Protein AF-A0AA97CIM4-F1 (afdb_monomer_lite)

pLDDT: mean 73.72, std 17.33, range [39.19, 91.25]

Foldseek 3Di:
DWKWAFCDFDQAPNRTDHHRDIDDDQDADEPRTDTPDDPNHHHPPPDDPPDDDDDDDDDDDDDDDPDDDPDPVVLQVVLQVLLCVLVVDGDDPPQDSVNSVVVSVVSCVVVVD

Sequence (113 aa):
MSRYEVLKKSFIAGRLLEVGEEVEYSGIAGSNLKLIGGDDAKPDTGALVDGASGDSGEVVTNTVISGSGDTVDSSLEALREQYTQLFGKAPHHNMGADKMRTAIDERRKELAI

Structure (mmCIF, N/CA/C/O backbone):
data_AF-A0AA97CIM4-F1
#
_entry.id   AF-A0AA97CIM4-F1
#
loop_
_atom_site.group_PDB
_atom_site.id
_atom_site.type_symbol
_atom_site.label_atom_id
_atom_site.label_alt_id
_atom_site.label_comp_id
_atom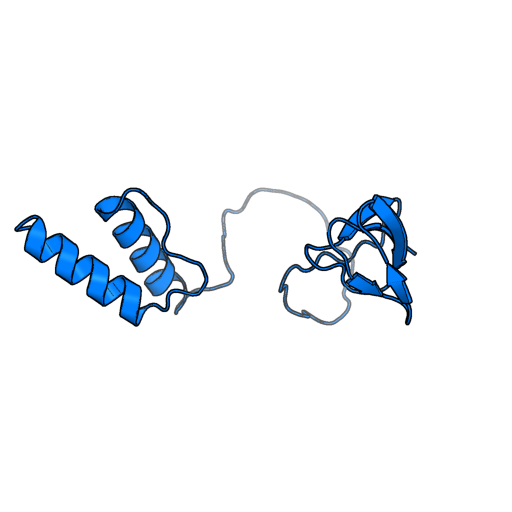_site.label_asym_id
_atom_site.label_entity_id
_atom_site.label_seq_id
_atom_site.pdbx_PDB_ins_code
_atom_site.Cartn_x
_atom_site.Cartn_y
_atom_site.Cartn_z
_atom_site.occupancy
_atom_site.B_iso_or_equiv
_atom_site.auth_seq_id
_atom_site.auth_comp_id
_atom_site.auth_asym_id
_atom_site.auth_atom_id
_atom_site.pdbx_PDB_model_num
ATOM 1 N N . MET A 1 1 ? 10.852 -6.273 -23.391 1.00 70.69 1 MET A N 1
ATOM 2 C CA . MET A 1 1 ? 9.831 -5.289 -22.944 1.00 70.69 1 MET A CA 1
ATOM 3 C C . MET A 1 1 ? 8.636 -6.080 -22.468 1.00 70.69 1 MET A C 1
ATOM 5 O O . MET A 1 1 ? 8.236 -7.004 -23.167 1.00 70.69 1 MET A O 1
ATOM 9 N N . SER A 1 2 ? 8.109 -5.747 -21.297 1.00 85.44 2 SER A N 1
ATOM 10 C CA . SER A 1 2 ? 7.022 -6.506 -20.683 1.00 85.44 2 SER A CA 1
ATOM 11 C C . SER A 1 2 ? 5.677 -5.875 -21.019 1.00 85.44 2 SER A C 1
ATOM 13 O O . SER A 1 2 ? 5.540 -4.649 -21.022 1.00 85.44 2 SER A O 1
ATOM 15 N N . ARG A 1 3 ? 4.696 -6.720 -21.324 1.00 87.81 3 ARG A N 1
ATOM 16 C CA . ARG A 1 3 ? 3.315 -6.347 -21.623 1.00 87.81 3 ARG A CA 1
ATOM 17 C C . ARG A 1 3 ? 2.463 -6.554 -20.392 1.00 87.81 3 ARG A C 1
ATOM 19 O O . ARG A 1 3 ? 2.479 -7.628 -19.783 1.00 87.81 3 ARG A O 1
ATOM 26 N N . TYR A 1 4 ? 1.699 -5.529 -20.056 1.00 89.06 4 TYR A N 1
ATOM 27 C CA . TYR A 1 4 ? 0.837 -5.520 -18.894 1.00 89.06 4 TYR A CA 1
ATOM 28 C C . TYR A 1 4 ? -0.597 -5.188 -19.273 1.00 89.06 4 TYR A C 1
ATOM 30 O O . TYR A 1 4 ? -0.843 -4.320 -20.101 1.00 89.06 4 TYR A O 1
ATOM 38 N N . GLU A 1 5 ? -1.535 -5.839 -18.601 1.00 90.25 5 GLU A N 1
ATOM 39 C CA . GLU A 1 5 ? -2.942 -5.468 -18.566 1.00 90.25 5 GLU A CA 1
ATOM 40 C C . GLU A 1 5 ? -3.172 -4.485 -17.414 1.00 90.25 5 GLU A C 1
ATOM 42 O O . GLU A 1 5 ? -2.760 -4.712 -16.270 1.00 90.25 5 GLU A O 1
ATOM 47 N N . VAL A 1 6 ? -3.827 -3.370 -17.713 1.00 91.25 6 VAL A N 1
ATOM 48 C CA . VAL A 1 6 ? -4.130 -2.317 -16.749 1.00 91.25 6 VAL A CA 1
ATOM 49 C C . VAL A 1 6 ? -5.328 -2.734 -15.895 1.00 91.25 6 VAL A C 1
ATOM 51 O O . VAL A 1 6 ? -6.448 -2.828 -16.372 1.00 91.25 6 VAL A O 1
ATOM 54 N N . LEU A 1 7 ? -5.128 -2.946 -14.596 1.00 86.88 7 LEU A N 1
ATOM 55 C CA . LEU A 1 7 ? -6.199 -3.328 -13.662 1.00 86.88 7 LEU A CA 1
ATOM 56 C C . LEU A 1 7 ? -6.958 -2.124 -13.081 1.00 86.88 7 LEU A C 1
ATOM 58 O O . LEU A 1 7 ? -8.088 -2.260 -12.616 1.00 86.88 7 LEU A O 1
ATOM 62 N N . LYS A 1 8 ? -6.343 -0.935 -13.077 1.00 87.69 8 LYS A N 1
ATOM 63 C CA . LYS A 1 8 ? -6.934 0.322 -12.581 1.00 87.69 8 LYS A CA 1
ATOM 64 C C . LYS A 1 8 ? -6.512 1.477 -13.492 1.00 87.69 8 LYS A C 1
ATOM 66 O O . LYS A 1 8 ? -5.396 1.445 -13.998 1.00 87.69 8 LYS A O 1
ATOM 71 N N . LYS A 1 9 ? -7.341 2.521 -13.638 1.00 89.88 9 LYS A N 1
ATOM 72 C CA . LYS A 1 9 ? -6.970 3.725 -14.409 1.00 89.88 9 LYS A CA 1
ATOM 73 C C . LYS A 1 9 ? -5.615 4.264 -13.939 1.00 89.88 9 LYS A C 1
ATOM 75 O O . LYS A 1 9 ? -5.467 4.594 -12.761 1.00 89.88 9 LYS A O 1
ATOM 80 N N . SER A 1 10 ? -4.650 4.345 -14.851 1.00 81.44 10 SER A N 1
ATOM 81 C CA . SER A 1 10 ? -3.261 4.684 -14.524 1.00 81.44 10 SER A CA 1
ATOM 82 C C . SER A 1 10 ? -2.608 5.507 -15.624 1.00 81.44 10 SER A C 1
ATOM 84 O O . SER A 1 10 ? -2.875 5.311 -16.803 1.00 81.44 10 SER A O 1
ATOM 86 N N . PHE A 1 11 ? -1.732 6.431 -15.231 1.00 87.44 11 PHE A N 1
ATOM 87 C CA . PHE A 1 11 ? -0.970 7.262 -16.158 1.00 87.44 11 PHE A CA 1
ATOM 88 C C . PHE A 1 11 ? 0.410 6.643 -16.400 1.00 87.44 11 PHE A C 1
ATOM 90 O O . PHE A 1 11 ? 1.277 6.696 -15.529 1.00 87.44 11 PHE A O 1
ATOM 97 N N . ILE A 1 12 ? 0.600 6.009 -17.556 1.00 84.62 12 ILE A N 1
ATOM 98 C CA . ILE A 1 12 ? 1.791 5.222 -17.900 1.00 84.62 12 ILE A CA 1
ATOM 99 C C . ILE A 1 12 ? 2.288 5.669 -19.274 1.00 84.62 12 ILE A C 1
ATOM 101 O O . ILE A 1 12 ? 1.496 5.967 -20.163 1.00 84.62 12 ILE A O 1
ATOM 105 N N . ALA A 1 13 ? 3.612 5.758 -19.440 1.00 77.50 13 ALA A N 1
ATOM 106 C CA . ALA A 1 13 ? 4.247 6.185 -20.692 1.00 77.50 13 ALA A CA 1
ATOM 107 C C . ALA A 1 13 ? 3.723 7.537 -21.237 1.00 77.50 13 ALA A C 1
ATOM 109 O O . ALA A 1 13 ? 3.651 7.750 -22.444 1.00 77.50 13 ALA A O 1
ATOM 110 N N . GLY A 1 14 ? 3.345 8.463 -20.345 1.00 84.38 14 GLY A N 1
ATOM 111 C CA . GLY A 1 14 ? 2.837 9.788 -20.723 1.00 84.38 14 GLY A CA 1
ATOM 112 C C . GLY A 1 14 ? 1.370 9.815 -21.165 1.00 84.38 14 GLY A C 1
ATOM 113 O O . GLY A 1 14 ? 0.904 10.850 -21.640 1.00 84.38 14 GLY A O 1
ATOM 114 N N . ARG A 1 15 ? 0.632 8.709 -21.004 1.00 88.00 15 ARG A N 1
ATOM 115 C CA . ARG A 1 15 ? -0.782 8.599 -21.370 1.00 88.00 15 ARG A CA 1
ATOM 116 C C . ARG A 1 15 ? -1.604 8.004 -20.229 1.00 88.00 15 ARG A C 1
ATOM 118 O O . ARG A 1 15 ? -1.140 7.138 -19.495 1.00 88.00 15 ARG A O 1
ATOM 125 N N . LEU A 1 16 ? -2.844 8.466 -20.085 1.00 89.50 16 LEU A N 1
ATOM 126 C CA . LEU A 1 16 ? -3.821 7.829 -19.205 1.00 89.50 16 LEU A CA 1
ATOM 127 C C . LEU A 1 16 ? -4.396 6.591 -19.901 1.00 89.50 16 LEU A C 1
ATOM 129 O O . LEU A 1 16 ? -4.963 6.718 -20.984 1.00 89.50 16 LEU A O 1
ATOM 133 N N . LEU A 1 17 ? -4.249 5.432 -19.267 1.00 88.81 17 LEU A N 1
ATOM 134 C CA . LEU A 1 17 ? -4.760 4.146 -19.731 1.00 88.81 17 LEU A CA 1
ATOM 135 C C . LEU A 1 17 ? -5.945 3.709 -18.876 1.00 88.81 17 LEU A C 1
ATOM 137 O O . LEU A 1 17 ? -5.972 3.946 -17.658 1.00 88.81 17 LEU A O 1
ATOM 141 N N . GLU A 1 18 ?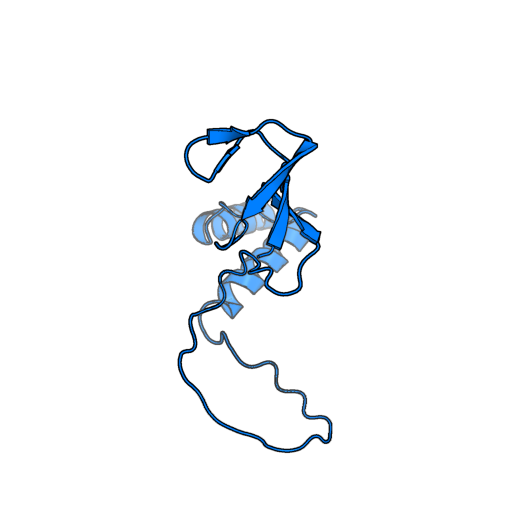 -6.925 3.079 -19.514 1.00 90.00 18 GLU A N 1
ATOM 142 C CA . GLU A 1 18 ? -8.128 2.580 -18.852 1.00 90.00 18 GLU A CA 1
ATOM 143 C C . GLU A 1 18 ? -7.987 1.126 -18.386 1.00 90.00 18 GLU A C 1
ATOM 145 O O . GLU A 1 18 ? -7.033 0.428 -18.714 1.00 90.00 18 GLU A O 1
ATOM 150 N N . VAL A 1 19 ? -8.928 0.673 -17.554 1.00 89.69 19 VAL A N 1
ATOM 151 C CA . VAL A 1 19 ? -8.937 -0.709 -17.051 1.00 89.69 19 VAL A CA 1
ATOM 152 C C . VAL A 1 19 ? -9.202 -1.683 -18.199 1.00 89.69 19 VAL A C 1
ATOM 154 O O . VAL A 1 19 ? -10.138 -1.476 -18.966 1.00 89.69 19 VAL A O 1
ATOM 157 N N . GLY A 1 20 ? -8.405 -2.745 -18.284 1.00 87.50 20 GLY A N 1
ATOM 158 C CA . GLY A 1 20 ? -8.414 -3.748 -19.348 1.00 87.50 20 GLY A CA 1
ATOM 159 C C . GLY A 1 20 ? -7.540 -3.391 -20.554 1.00 87.50 20 GLY A C 1
ATOM 160 O O . GLY A 1 20 ? -7.456 -4.182 -21.487 1.00 87.50 20 GLY A O 1
ATOM 161 N N . GLU A 1 21 ? -6.895 -2.221 -20.565 1.00 88.44 21 GLU A N 1
ATOM 162 C CA . GLU A 1 21 ? -6.008 -1.814 -21.659 1.00 88.44 21 GLU A CA 1
ATOM 163 C C . GLU A 1 21 ? -4.641 -2.511 -21.552 1.00 88.44 21 GLU A C 1
ATOM 165 O O . GLU A 1 21 ? -4.117 -2.705 -20.453 1.00 88.44 21 GLU A O 1
ATOM 170 N N . GLU A 1 22 ? -4.056 -2.895 -22.689 1.00 89.88 22 GLU A N 1
ATOM 171 C CA . GLU A 1 22 ? -2.717 -3.489 -22.759 1.00 89.88 22 GLU A CA 1
ATOM 172 C C . GLU A 1 22 ? -1.657 -2.406 -22.991 1.00 89.88 22 GLU A C 1
ATOM 174 O O . GLU A 1 22 ? -1.797 -1.554 -23.868 1.00 89.88 22 GLU A O 1
ATOM 179 N N . VAL A 1 23 ? -0.570 -2.456 -22.219 1.00 87.94 23 VAL A N 1
ATOM 180 C CA . VAL A 1 23 ? 0.553 -1.523 -22.331 1.00 87.94 23 VAL A CA 1
ATOM 181 C C . VAL A 1 23 ? 1.897 -2.221 -22.221 1.00 87.94 23 VAL A C 1
ATOM 183 O O . VAL A 1 23 ? 2.123 -3.067 -21.356 1.00 87.94 23 VAL A O 1
ATOM 186 N N . GLU A 1 24 ? 2.831 -1.801 -23.068 1.00 89.00 24 GLU A N 1
ATOM 187 C CA . GLU A 1 24 ? 4.241 -2.142 -22.932 1.00 89.00 24 GLU A CA 1
ATOM 188 C C . GLU A 1 24 ? 4.918 -1.187 -21.950 1.00 89.00 24 GLU A C 1
ATOM 190 O O . GLU A 1 24 ? 4.944 0.031 -22.136 1.00 89.00 24 GLU A O 1
ATOM 195 N N . TYR A 1 25 ? 5.474 -1.746 -20.881 1.00 85.12 25 TYR A N 1
ATOM 196 C CA . TYR A 1 25 ? 6.137 -0.983 -19.836 1.00 85.12 25 TYR A CA 1
ATOM 197 C C . TYR A 1 25 ? 7.455 -1.662 -19.457 1.00 85.12 25 TYR A C 1
ATOM 199 O O . TYR A 1 25 ? 7.526 -2.867 -19.242 1.00 85.12 25 TYR A O 1
ATOM 207 N N . SER A 1 26 ? 8.541 -0.895 -19.412 1.00 83.31 26 SER A N 1
ATOM 208 C CA . SER A 1 26 ? 9.879 -1.395 -19.055 1.00 83.31 26 SER A CA 1
ATOM 209 C C . SER A 1 26 ? 10.273 -1.089 -17.605 1.00 83.31 26 SER A C 1
ATOM 211 O O . SER A 1 26 ? 11.353 -1.480 -17.162 1.00 83.31 26 SER A O 1
ATOM 213 N N . GLY A 1 27 ? 9.420 -0.364 -16.876 1.00 79.25 27 GLY A N 1
ATOM 214 C CA . GLY A 1 27 ? 9.629 -0.015 -15.474 1.00 79.25 27 GLY A CA 1
ATOM 215 C C . GLY A 1 27 ? 9.082 -1.060 -14.501 1.00 79.25 27 GLY A C 1
ATOM 216 O O . GLY A 1 27 ? 8.693 -2.162 -14.886 1.00 79.25 27 GLY A O 1
ATOM 217 N N . ILE A 1 28 ? 9.052 -0.687 -13.222 1.00 79.00 28 ILE A N 1
ATOM 218 C CA . ILE A 1 28 ? 8.532 -1.522 -12.135 1.00 79.00 28 ILE A CA 1
ATOM 219 C C . ILE A 1 28 ? 7.006 -1.458 -12.159 1.00 79.00 28 ILE A C 1
ATOM 221 O O . ILE A 1 28 ? 6.410 -0.395 -11.970 1.00 79.00 28 ILE A O 1
ATOM 225 N N . ALA A 1 29 ? 6.373 -2.588 -12.450 1.00 80.75 29 ALA A N 1
ATOM 226 C CA . ALA A 1 29 ? 4.928 -2.667 -12.533 1.00 80.75 29 ALA A CA 1
ATOM 227 C C . ALA A 1 29 ? 4.325 -2.739 -11.127 1.00 80.75 29 ALA A C 1
ATOM 229 O O . ALA A 1 29 ? 4.423 -3.760 -10.449 1.00 80.75 29 ALA A O 1
ATOM 230 N N . GLY A 1 30 ? 3.686 -1.645 -10.709 1.00 79.25 30 GLY A N 1
ATOM 231 C CA . GLY A 1 30 ? 2.902 -1.600 -9.477 1.00 79.25 30 GLY A CA 1
ATOM 232 C C . GLY A 1 30 ? 1.643 -2.469 -9.548 1.00 79.25 30 GLY A C 1
ATOM 233 O O . GLY A 1 30 ? 1.276 -2.997 -10.596 1.00 79.25 30 GLY A O 1
ATOM 234 N N . SER A 1 31 ? 0.898 -2.547 -8.443 1.00 83.25 31 SER A N 1
ATOM 235 C CA . SER A 1 31 ? -0.306 -3.395 -8.314 1.00 83.25 31 SER A CA 1
ATOM 236 C C . SER A 1 31 ? -1.452 -3.057 -9.286 1.00 83.25 31 SER A C 1
ATOM 238 O O . SER A 1 31 ? -2.466 -3.746 -9.324 1.00 83.25 31 SER A O 1
ATOM 240 N N . ASN A 1 32 ? -1.336 -1.967 -10.045 1.00 85.94 32 ASN A N 1
ATOM 241 C CA . ASN A 1 32 ? -2.269 -1.586 -11.103 1.00 85.94 32 ASN A CA 1
ATOM 242 C C . ASN A 1 32 ? -1.999 -2.256 -12.452 1.00 85.94 32 ASN A C 1
ATOM 244 O O . ASN A 1 32 ? -2.782 -2.041 -13.372 1.00 85.94 32 ASN A O 1
ATOM 248 N N . LEU A 1 33 ? -0.896 -2.986 -12.587 1.00 87.94 33 LEU A N 1
ATOM 249 C CA . LEU A 1 33 ? -0.494 -3.663 -13.809 1.00 87.94 33 LEU A CA 1
ATOM 250 C C . LEU A 1 33 ? -0.371 -5.158 -13.547 1.00 87.94 33 LEU A C 1
ATOM 252 O O . LEU A 1 33 ? 0.265 -5.586 -12.587 1.00 87.94 33 LEU A O 1
ATOM 256 N N . LYS A 1 34 ? -0.963 -5.956 -14.426 1.00 85.56 34 LYS A N 1
ATOM 257 C CA . LYS A 1 34 ? -0.840 -7.409 -14.418 1.00 85.56 34 LYS A CA 1
ATOM 258 C C . LYS A 1 34 ? 0.021 -7.830 -15.589 1.00 85.56 34 LYS A C 1
ATOM 260 O O . LYS A 1 34 ? -0.308 -7.503 -16.720 1.00 85.56 34 LYS A O 1
ATOM 265 N N . LEU A 1 35 ? 1.111 -8.546 -15.334 1.00 85.56 35 LEU A N 1
ATOM 266 C CA . LEU A 1 35 ? 1.938 -9.075 -16.412 1.00 85.56 35 LEU A CA 1
ATOM 267 C C . LEU A 1 35 ? 1.120 -10.073 -17.237 1.00 85.56 35 LEU A C 1
ATOM 269 O O . LEU A 1 35 ? 0.624 -11.062 -16.699 1.00 85.56 35 LEU A O 1
ATOM 273 N N . ILE A 1 36 ? 0.998 -9.804 -18.533 1.00 88.69 36 ILE A N 1
ATOM 274 C CA . ILE A 1 36 ? 0.339 -10.694 -19.496 1.00 88.69 36 ILE A CA 1
ATOM 275 C C . ILE A 1 36 ? 1.318 -11.265 -20.525 1.00 88.69 36 ILE A C 1
ATOM 277 O O . ILE A 1 36 ? 0.975 -12.205 -21.237 1.00 88.69 36 ILE A O 1
ATOM 281 N N . GLY A 1 37 ? 2.550 -10.749 -20.583 1.00 80.81 37 GLY A N 1
ATOM 282 C CA . GLY A 1 37 ? 3.613 -11.326 -21.398 1.00 80.81 37 GLY A CA 1
ATOM 283 C C . GLY A 1 37 ? 4.963 -10.633 -21.223 1.00 80.81 37 GLY A C 1
ATOM 284 O O . GLY A 1 37 ? 5.029 -9.448 -20.907 1.00 80.81 37 GLY A O 1
ATOM 285 N N . GLY A 1 38 ? 6.040 -11.375 -21.478 1.00 70.62 38 GLY A N 1
ATOM 286 C CA . GLY A 1 38 ? 7.424 -10.908 -21.374 1.00 70.62 38 GLY A CA 1
ATOM 287 C C . GLY A 1 38 ? 8.116 -11.363 -20.087 1.00 70.62 38 GLY A C 1
ATOM 288 O O . GLY A 1 38 ? 7.544 -11.283 -19.004 1.00 70.62 38 GLY A O 1
ATOM 289 N N . ASP A 1 39 ? 9.357 -11.827 -20.223 1.00 63.50 39 ASP A N 1
ATOM 290 C CA . ASP A 1 39 ? 10.177 -12.370 -19.131 1.00 63.50 39 ASP A CA 1
ATOM 291 C C . ASP A 1 39 ? 10.849 -11.287 -18.263 1.00 63.50 39 ASP A C 1
ATOM 293 O O . ASP A 1 39 ? 11.317 -11.573 -17.166 1.00 63.50 39 ASP A O 1
ATOM 297 N N . ASP A 1 40 ? 10.857 -10.024 -18.703 1.00 64.12 40 ASP A N 1
ATOM 298 C CA . ASP A 1 40 ? 11.516 -8.904 -18.004 1.00 64.12 40 ASP A CA 1
ATOM 299 C C . ASP A 1 40 ? 10.616 -8.214 -16.963 1.00 64.12 40 ASP A C 1
ATOM 301 O O . ASP A 1 40 ? 10.766 -7.022 -16.673 1.00 64.12 40 ASP A O 1
ATOM 305 N N . ALA A 1 41 ? 9.586 -8.893 -16.463 1.00 63.16 41 ALA A N 1
ATOM 306 C CA . ALA A 1 41 ? 8.667 -8.277 -15.521 1.00 63.16 41 ALA A CA 1
ATOM 307 C C . ALA A 1 41 ? 9.388 -7.958 -14.214 1.00 63.16 41 ALA A C 1
ATOM 309 O O . ALA A 1 41 ? 9.818 -8.860 -13.501 1.00 63.16 41 ALA A O 1
ATOM 310 N N . LYS A 1 42 ? 9.518 -6.666 -13.898 1.00 63.34 42 LYS A N 1
ATOM 311 C CA . LYS A 1 42 ? 10.014 -6.212 -12.600 1.00 63.34 42 LYS A CA 1
ATOM 312 C C . LYS A 1 42 ? 8.817 -6.093 -11.662 1.00 63.34 42 LYS A C 1
ATOM 314 O O . LYS A 1 42 ? 8.085 -5.104 -11.781 1.00 63.34 42 LYS A O 1
ATOM 319 N N . PRO A 1 43 ? 8.567 -7.086 -10.788 1.00 55.41 43 PRO A N 1
ATOM 320 C CA . PRO A 1 43 ? 7.544 -6.939 -9.770 1.00 55.41 43 PRO A CA 1
ATOM 321 C C . PRO A 1 43 ? 7.885 -5.740 -8.887 1.00 55.41 43 PRO A C 1
ATOM 323 O O . PRO A 1 43 ? 9.054 -5.496 -8.582 1.00 55.41 43 PRO A O 1
ATOM 326 N N . ASP A 1 44 ? 6.858 -5.034 -8.424 1.00 55.75 44 ASP A N 1
ATOM 327 C CA . ASP A 1 44 ? 6.942 -4.122 -7.278 1.00 55.75 44 ASP A CA 1
ATOM 328 C C . ASP A 1 44 ? 7.133 -4.935 -5.981 1.00 55.75 44 ASP A C 1
ATOM 330 O O . ASP A 1 44 ? 6.396 -4.831 -5.008 1.00 55.75 44 ASP A O 1
ATOM 334 N N . THR A 1 45 ? 8.103 -5.848 -5.971 1.00 46.47 45 THR A N 1
ATOM 335 C CA . THR A 1 45 ? 8.721 -6.278 -4.728 1.00 46.47 45 THR A CA 1
ATOM 336 C C . THR A 1 45 ? 9.520 -5.081 -4.258 1.00 46.47 45 THR A C 1
ATOM 338 O O . THR A 1 45 ? 10.443 -4.661 -4.952 1.00 46.47 45 THR A O 1
ATOM 341 N N . GLY A 1 46 ? 9.231 -4.562 -3.067 1.00 49.53 46 GLY A N 1
ATOM 342 C CA . GLY A 1 46 ? 10.137 -3.677 -2.324 1.00 49.53 46 GLY A CA 1
ATOM 343 C C . GLY A 1 46 ? 11.475 -4.345 -1.961 1.00 49.53 46 GLY A C 1
ATOM 344 O O . GLY A 1 46 ? 12.035 -4.073 -0.905 1.00 49.53 46 GLY A O 1
ATOM 345 N N . ALA A 1 47 ? 11.974 -5.252 -2.803 1.00 46.31 47 ALA A N 1
ATOM 346 C CA . ALA A 1 47 ? 13.279 -5.860 -2.732 1.00 46.31 47 ALA A CA 1
ATOM 347 C C . ALA A 1 47 ? 14.293 -4.809 -3.181 1.00 46.31 47 ALA A C 1
ATOM 349 O O . ALA A 1 47 ? 14.480 -4.546 -4.369 1.00 46.31 47 ALA A O 1
ATOM 350 N N . LEU A 1 48 ? 14.858 -4.144 -2.177 1.00 44.88 48 LEU A N 1
ATOM 351 C CA . LEU A 1 48 ? 16.301 -4.087 -1.979 1.00 44.88 48 LEU A CA 1
ATOM 352 C C . LEU A 1 48 ? 17.077 -4.297 -3.284 1.00 44.88 48 LEU A C 1
ATOM 354 O O . LEU A 1 48 ? 17.252 -5.409 -3.778 1.00 44.88 48 LEU A O 1
ATOM 358 N N . VAL A 1 49 ? 17.540 -3.181 -3.830 1.00 39.19 49 VAL A N 1
ATOM 359 C CA . VAL A 1 49 ? 18.724 -3.151 -4.675 1.00 39.19 49 VAL A CA 1
ATOM 360 C C . VAL A 1 49 ? 19.876 -3.766 -3.875 1.00 39.19 49 VAL A C 1
ATOM 362 O O . VAL A 1 49 ? 20.589 -3.066 -3.165 1.00 39.19 49 VAL A O 1
ATOM 365 N N . ASP A 1 50 ? 20.054 -5.078 -3.981 1.00 41.69 50 ASP A N 1
ATOM 366 C CA . ASP A 1 50 ? 21.361 -5.691 -3.800 1.00 41.69 50 ASP A CA 1
ATOM 367 C C . ASP A 1 50 ? 22.053 -5.629 -5.156 1.00 41.69 50 ASP A C 1
ATOM 369 O O . ASP A 1 50 ? 21.701 -6.293 -6.135 1.00 41.69 50 ASP A O 1
ATOM 373 N N . GLY A 1 51 ? 22.956 -4.659 -5.239 1.00 46.91 51 GLY A N 1
ATOM 374 C CA . GLY A 1 51 ? 23.753 -4.410 -6.416 1.00 46.91 51 GLY A CA 1
ATOM 375 C C . GLY A 1 51 ? 24.761 -5.524 -6.683 1.00 46.91 51 GLY A C 1
ATOM 376 O O . GLY A 1 51 ? 25.201 -6.229 -5.786 1.00 46.91 51 GLY A O 1
ATOM 377 N N . ALA A 1 52 ? 25.200 -5.534 -7.939 1.00 45.75 52 ALA A N 1
ATOM 378 C CA . ALA A 1 52 ? 26.462 -6.086 -8.421 1.00 45.75 52 ALA A CA 1
ATOM 379 C C . ALA A 1 52 ? 26.614 -7.622 -8.458 1.00 45.75 52 ALA A C 1
ATOM 381 O O . ALA A 1 52 ? 26.864 -8.289 -7.467 1.00 45.75 52 ALA A O 1
ATOM 382 N N . SER A 1 53 ? 26.580 -8.125 -9.696 1.00 60.31 53 SER A N 1
ATOM 383 C CA . SER A 1 53 ? 27.604 -8.977 -10.322 1.00 60.31 53 SER A CA 1
ATOM 384 C C . SER A 1 53 ? 28.392 -9.976 -9.459 1.00 60.31 53 SER A C 1
ATOM 386 O O . SER A 1 53 ? 29.243 -9.587 -8.666 1.00 60.31 53 SER A O 1
ATOM 388 N N . GLY A 1 54 ? 28.272 -11.257 -9.810 1.00 44.50 54 GLY A N 1
ATOM 389 C CA . GLY A 1 54 ? 29.226 -12.322 -9.469 1.00 44.50 54 GLY A CA 1
ATOM 390 C C . GLY A 1 54 ? 28.531 -13.679 -9.533 1.00 44.50 54 GLY A C 1
ATOM 391 O O . GLY A 1 54 ? 27.751 -14.009 -8.656 1.00 44.50 54 GLY A O 1
ATOM 392 N N . ASP A 1 55 ? 28.537 -14.332 -10.690 1.00 42.91 55 ASP A N 1
ATOM 393 C CA . ASP A 1 55 ? 29.471 -15.422 -11.010 1.00 42.91 55 ASP A CA 1
ATOM 394 C C . ASP A 1 55 ? 29.062 -16.779 -10.400 1.00 42.91 55 ASP A C 1
ATOM 396 O O . ASP A 1 55 ? 29.128 -17.015 -9.201 1.00 42.91 55 ASP A O 1
ATOM 400 N N . SER A 1 56 ? 28.576 -17.629 -11.305 1.00 61.44 56 SER A N 1
ATOM 401 C CA . SER A 1 56 ? 28.692 -19.088 -11.391 1.00 61.44 56 SER A CA 1
ATOM 402 C C . SER A 1 56 ? 29.110 -19.866 -10.131 1.00 61.44 56 SER A C 1
ATOM 404 O O . SER A 1 56 ? 30.271 -19.858 -9.738 1.00 61.44 56 SER A O 1
ATOM 406 N N . GLY A 1 57 ? 28.207 -20.691 -9.592 1.00 39.69 57 GLY A N 1
ATOM 407 C CA . GLY A 1 57 ? 28.590 -21.663 -8.566 1.00 39.69 57 GLY A CA 1
ATOM 408 C C . GLY A 1 57 ? 27.467 -22.573 -8.085 1.00 39.69 57 GLY A C 1
ATOM 409 O O . GLY A 1 57 ? 26.862 -22.307 -7.062 1.00 39.69 57 GLY A O 1
ATOM 410 N N . GLU A 1 58 ? 27.221 -23.635 -8.851 1.00 39.38 58 GLU A N 1
ATOM 411 C CA . GLU A 1 58 ? 26.904 -24.994 -8.386 1.00 39.38 58 GLU A CA 1
ATOM 412 C C . GLU A 1 58 ? 25.845 -25.210 -7.276 1.00 39.38 58 GLU A C 1
ATOM 414 O O . GLU A 1 58 ? 26.015 -24.939 -6.091 1.00 39.38 58 GLU A O 1
ATOM 419 N N . VAL A 1 59 ? 24.753 -25.841 -7.706 1.00 47.06 59 VAL A N 1
ATOM 420 C CA . VAL A 1 59 ? 23.756 -26.554 -6.900 1.00 47.06 59 VAL A CA 1
ATOM 421 C C . VAL A 1 59 ? 24.387 -27.535 -5.894 1.00 47.06 59 VAL A C 1
ATOM 423 O O . VAL A 1 59 ? 25.279 -28.284 -6.267 1.00 47.06 59 VAL A O 1
ATOM 426 N N . VAL A 1 60 ? 23.835 -27.617 -4.668 1.00 40.28 60 VAL A N 1
ATOM 427 C CA . VAL A 1 60 ? 23.241 -28.838 -4.054 1.00 40.28 60 VAL A CA 1
ATOM 428 C C . VAL A 1 60 ? 23.108 -28.729 -2.506 1.00 40.28 60 VAL A C 1
ATOM 430 O O . VAL A 1 60 ? 24.068 -28.564 -1.763 1.00 40.28 60 VAL A O 1
ATOM 433 N N . THR A 1 61 ? 21.864 -28.945 -2.049 1.00 44.88 61 THR A N 1
ATOM 434 C CA . THR A 1 61 ? 21.366 -29.440 -0.736 1.00 44.88 61 THR A CA 1
ATOM 435 C C . THR A 1 61 ? 21.285 -28.557 0.524 1.00 44.88 61 THR A C 1
ATOM 437 O O . THR A 1 61 ? 22.216 -28.430 1.305 1.00 44.88 61 THR A O 1
ATOM 440 N N . ASN A 1 62 ? 20.040 -28.143 0.800 1.00 53.81 62 ASN A N 1
ATOM 441 C CA . ASN A 1 62 ? 19.303 -28.350 2.058 1.00 53.81 62 ASN A CA 1
ATOM 442 C C . ASN A 1 62 ? 19.908 -27.819 3.373 1.00 53.81 62 ASN A C 1
AT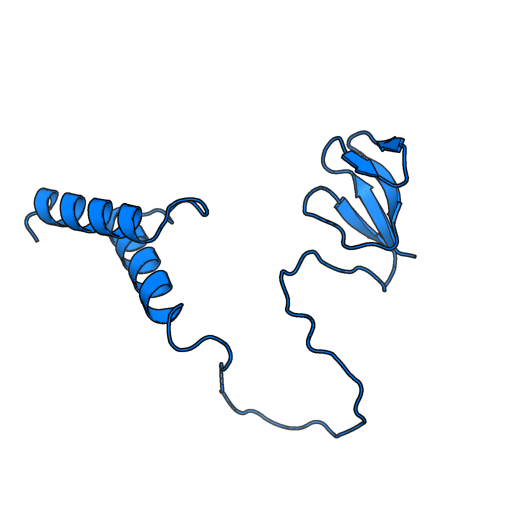OM 444 O O . ASN A 1 62 ? 20.143 -28.588 4.305 1.00 53.81 62 ASN A O 1
ATOM 448 N N . THR A 1 63 ? 19.988 -26.495 3.501 1.00 39.88 63 THR A N 1
ATOM 449 C CA . THR A 1 63 ? 20.151 -25.835 4.803 1.00 39.88 63 THR A CA 1
ATOM 450 C C . THR A 1 63 ? 19.005 -24.854 5.030 1.00 39.88 63 THR A C 1
ATOM 452 O O . THR A 1 63 ? 18.868 -23.856 4.327 1.00 39.88 63 THR A O 1
ATOM 455 N N . VAL A 1 64 ? 18.178 -25.159 6.033 1.00 51.31 64 VAL A N 1
ATOM 456 C CA . VAL A 1 64 ? 17.303 -24.196 6.708 1.00 51.31 64 VAL A CA 1
ATOM 457 C C . VAL A 1 64 ? 18.180 -23.074 7.250 1.00 51.31 64 VAL A C 1
ATOM 459 O O . VAL A 1 64 ? 18.872 -23.272 8.242 1.00 51.31 64 VAL A O 1
ATOM 462 N N . ILE A 1 65 ? 18.142 -21.908 6.613 1.00 45.47 65 ILE A N 1
ATOM 463 C CA . ILE A 1 65 ? 18.432 -20.633 7.268 1.00 45.47 65 ILE A CA 1
ATOM 464 C C . ILE A 1 65 ? 17.597 -19.561 6.571 1.00 45.47 65 ILE A C 1
ATOM 466 O O . ILE A 1 65 ? 18.006 -18.948 5.588 1.00 45.47 65 ILE A O 1
ATOM 470 N N . SER A 1 66 ? 16.381 -19.375 7.088 1.00 50.19 66 SER A N 1
ATOM 471 C CA . SER A 1 66 ? 15.706 -18.084 7.032 1.00 50.19 66 SER A CA 1
ATOM 472 C C . SER A 1 66 ? 16.656 -17.062 7.642 1.00 50.19 66 SER A C 1
ATOM 474 O O . SER A 1 66 ? 16.990 -17.154 8.820 1.00 50.19 66 SER A O 1
ATOM 476 N N . GLY A 1 67 ? 17.135 -16.129 6.836 1.00 49.97 67 GLY A N 1
ATOM 477 C CA . GLY A 1 67 ? 17.997 -15.063 7.307 1.00 49.97 67 GLY A CA 1
ATOM 478 C C . GLY A 1 67 ? 17.890 -13.885 6.364 1.00 49.97 67 GLY A C 1
ATOM 479 O O . GLY A 1 67 ? 18.502 -13.928 5.303 1.00 49.97 67 GLY A O 1
ATOM 480 N N . SER A 1 68 ? 17.095 -12.878 6.742 1.00 51.00 68 SER A N 1
ATOM 481 C CA . SER A 1 68 ? 17.290 -11.456 6.396 1.00 51.00 68 SER A CA 1
ATOM 482 C C . SER A 1 68 ? 16.160 -10.608 7.000 1.00 51.00 68 SER A C 1
ATOM 484 O O . SER A 1 68 ? 15.151 -10.364 6.344 1.00 51.00 68 SER A O 1
ATOM 486 N N . GLY A 1 69 ? 16.326 -10.178 8.261 1.00 45.59 69 GLY A N 1
ATOM 487 C CA . GLY A 1 69 ? 15.418 -9.225 8.922 1.00 45.59 69 GLY A CA 1
ATOM 488 C C . GLY A 1 69 ? 15.492 -9.128 10.458 1.00 45.59 69 GLY A C 1
ATOM 489 O O . GLY A 1 69 ? 14.787 -8.315 11.043 1.00 45.59 69 GLY A O 1
ATOM 490 N N . ASP A 1 70 ? 16.310 -9.927 11.146 1.00 54.19 70 ASP A N 1
ATOM 491 C CA . ASP A 1 70 ? 16.428 -9.907 12.614 1.00 54.19 70 ASP A CA 1
ATOM 492 C C . ASP A 1 70 ? 17.072 -8.593 13.101 1.00 54.19 70 ASP A C 1
ATOM 494 O O . ASP A 1 70 ? 18.266 -8.358 12.943 1.00 54.19 70 ASP A O 1
ATOM 498 N N . THR A 1 71 ? 16.329 -7.622 13.631 1.00 51.41 71 THR A N 1
ATOM 499 C CA . THR A 1 71 ? 16.055 -7.535 15.080 1.00 51.41 71 THR A CA 1
ATOM 500 C C . THR A 1 71 ? 14.899 -6.572 15.414 1.00 51.41 71 THR A C 1
ATOM 502 O O . THR A 1 71 ? 14.576 -6.384 16.587 1.00 51.41 71 THR A O 1
ATOM 505 N N . VAL A 1 72 ? 14.247 -5.966 14.412 1.00 46.91 72 VAL A N 1
ATOM 506 C CA . VAL A 1 72 ? 13.111 -5.036 14.612 1.00 46.91 72 VAL A CA 1
ATOM 507 C C . VAL A 1 72 ? 11.797 -5.631 14.094 1.00 46.91 72 VAL A C 1
ATOM 509 O O . VAL A 1 72 ? 10.752 -5.435 14.719 1.00 46.91 72 VAL A O 1
ATOM 512 N N . ASP A 1 73 ? 11.848 -6.431 13.025 1.00 51.09 73 ASP A N 1
ATOM 513 C CA . ASP A 1 73 ? 10.668 -7.079 12.443 1.00 51.09 73 ASP A CA 1
ATOM 514 C C . ASP A 1 73 ? 10.078 -8.171 13.341 1.00 51.09 73 ASP A C 1
ATOM 516 O O . ASP A 1 73 ? 8.857 -8.231 13.482 1.00 51.09 73 ASP A O 1
ATOM 520 N N . SER A 1 74 ? 10.901 -8.924 14.083 1.00 58.94 74 SER A N 1
ATOM 521 C CA . SER A 1 74 ? 10.405 -9.961 15.005 1.00 58.94 74 SER A CA 1
ATOM 522 C C . SER A 1 74 ? 9.447 -9.396 16.067 1.00 58.94 74 SER A C 1
ATOM 524 O O . SER A 1 74 ? 8.480 -10.049 16.455 1.00 58.94 74 SER A O 1
ATOM 526 N N . SER A 1 75 ? 9.679 -8.159 16.528 1.00 70.50 75 SER A N 1
ATOM 527 C CA . SER A 1 75 ? 8.823 -7.485 17.518 1.00 70.50 75 SER A CA 1
ATOM 528 C C . SER A 1 75 ? 7.489 -7.031 16.915 1.00 70.50 75 SER A C 1
ATOM 530 O O . SER A 1 75 ? 6.448 -7.079 17.573 1.00 70.50 75 SER A O 1
ATOM 532 N N . LEU A 1 76 ? 7.498 -6.615 15.645 1.00 79.56 76 LEU A N 1
ATOM 533 C CA . LEU A 1 76 ? 6.321 -6.106 14.947 1.00 79.56 76 LEU A CA 1
ATOM 534 C C . LEU A 1 76 ? 5.442 -7.247 14.420 1.00 79.56 76 LEU A C 1
ATOM 536 O O . LEU A 1 76 ? 4.219 -7.181 14.546 1.00 79.56 76 LEU A O 1
ATOM 540 N N . GLU A 1 77 ? 6.045 -8.316 13.902 1.00 80.44 77 GLU A N 1
ATOM 541 C CA . GLU A 1 77 ? 5.344 -9.554 13.552 1.00 80.44 77 GLU A CA 1
ATOM 542 C C . GLU A 1 77 ? 4.681 -10.189 14.776 1.00 80.44 77 GLU A C 1
ATOM 544 O O . GLU A 1 77 ? 3.489 -10.491 14.719 1.00 80.44 77 GLU A O 1
ATOM 549 N N . ALA A 1 78 ? 5.377 -10.264 15.917 1.00 85.38 78 ALA A N 1
ATOM 550 C CA . ALA A 1 78 ? 4.785 -10.745 17.167 1.00 85.38 78 ALA A CA 1
ATOM 551 C C . ALA A 1 78 ? 3.572 -9.902 17.606 1.00 85.38 78 ALA A C 1
ATOM 553 O O . ALA A 1 78 ? 2.580 -10.431 18.116 1.00 85.38 78 ALA A O 1
ATOM 554 N N . LEU A 1 79 ? 3.620 -8.585 17.383 1.00 86.06 79 LEU A N 1
ATOM 555 C CA . LEU A 1 79 ? 2.502 -7.680 17.652 1.00 86.06 79 LEU A CA 1
ATOM 556 C C . LEU A 1 79 ? 1.317 -7.944 16.714 1.00 86.06 79 LEU A C 1
ATOM 558 O O . LEU A 1 79 ? 0.171 -7.991 17.161 1.00 86.06 79 LEU A O 1
ATOM 562 N N . ARG A 1 80 ? 1.581 -8.148 15.418 1.00 87.69 80 ARG A N 1
ATOM 563 C CA . ARG A 1 80 ? 0.554 -8.482 14.420 1.00 87.69 80 ARG A CA 1
ATOM 564 C C . ARG A 1 80 ? -0.113 -9.816 14.727 1.00 87.69 80 ARG A C 1
ATOM 566 O O . ARG A 1 80 ? -1.333 -9.931 14.594 1.00 87.69 80 ARG A O 1
ATOM 573 N N . GLU A 1 81 ? 0.664 -10.801 15.159 1.00 88.25 81 GLU A N 1
ATOM 574 C CA . GLU A 1 81 ? 0.163 -12.120 15.526 1.00 88.25 81 GLU A CA 1
ATOM 575 C C . GLU A 1 81 ? -0.744 -12.039 16.759 1.00 88.25 81 GLU A C 1
ATOM 577 O O . GLU A 1 81 ? -1.882 -12.505 16.713 1.00 88.25 81 GLU A O 1
ATOM 582 N N . GLN A 1 82 ? -0.309 -11.343 17.816 1.00 87.69 82 GLN A N 1
ATOM 583 C CA . GLN A 1 82 ? -1.133 -11.105 19.005 1.00 87.69 82 GLN A CA 1
ATOM 584 C C . GLN A 1 82 ? -2.419 -10.347 18.665 1.00 87.69 82 GLN A C 1
ATOM 586 O O . GLN A 1 82 ? -3.501 -10.748 19.090 1.00 87.69 82 GLN A O 1
ATOM 591 N N . TYR A 1 83 ? -2.335 -9.289 17.854 1.00 88.56 83 TYR A N 1
ATOM 592 C CA . TYR A 1 83 ? -3.523 -8.580 17.382 1.00 88.56 83 TYR A CA 1
ATOM 593 C C . TYR A 1 83 ? -4.477 -9.538 16.652 1.00 88.56 83 TYR A C 1
ATOM 595 O O . TYR A 1 83 ? -5.671 -9.578 16.937 1.00 88.56 83 TYR A O 1
ATOM 603 N N . THR A 1 84 ? -3.955 -10.371 15.754 1.00 88.38 84 THR A N 1
ATOM 604 C CA . THR A 1 84 ? -4.768 -11.324 14.990 1.00 88.38 84 THR A CA 1
ATOM 605 C C . THR A 1 84 ? -5.422 -12.372 15.887 1.00 88.38 84 THR A C 1
ATOM 607 O O . THR A 1 84 ? -6.592 -12.679 15.687 1.00 88.38 84 THR A O 1
ATOM 610 N N . GLN A 1 85 ? -4.727 -12.872 16.910 1.00 86.81 85 GLN A N 1
ATOM 611 C CA . GLN A 1 85 ? -5.291 -13.822 17.873 1.00 86.81 85 GLN A CA 1
ATOM 612 C C . GLN A 1 85 ? -6.427 -13.203 18.706 1.00 86.81 85 GLN A C 1
ATOM 614 O O . GLN A 1 85 ? -7.457 -13.843 18.902 1.00 86.81 85 GLN A O 1
ATOM 619 N N . LEU A 1 86 ? -6.279 -11.952 19.162 1.00 87.25 86 LEU A N 1
ATOM 620 C CA . LEU A 1 86 ? -7.293 -11.278 19.987 1.00 87.25 86 LEU A CA 1
ATOM 621 C C . LEU A 1 86 ? -8.500 -10.752 19.188 1.00 87.25 86 LEU A C 1
ATOM 623 O O . LEU A 1 86 ? -9.610 -10.675 19.723 1.00 87.25 86 LEU A O 1
ATOM 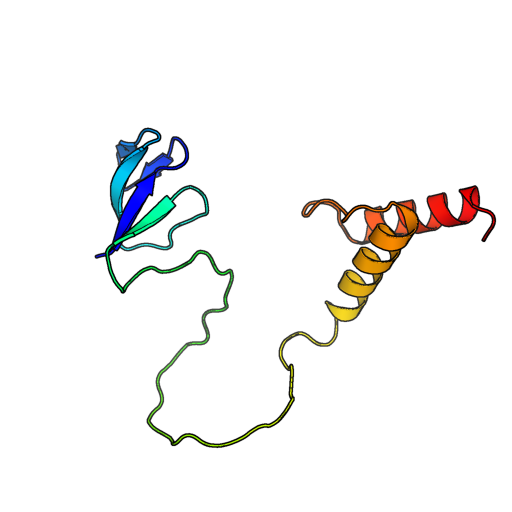627 N N . PHE A 1 87 ? -8.291 -10.358 17.929 1.00 87.12 87 PHE A N 1
ATOM 628 C CA . PHE A 1 87 ? -9.319 -9.741 17.082 1.00 87.12 87 PHE A CA 1
ATOM 629 C C . PHE A 1 87 ? -9.842 -10.655 15.963 1.00 87.12 87 PHE A C 1
ATOM 631 O O . PHE A 1 87 ? -10.803 -10.288 15.287 1.00 87.12 87 PHE A O 1
ATOM 638 N N . GLY A 1 88 ? -9.221 -11.816 15.735 1.00 87.56 88 GLY A N 1
ATOM 639 C CA . GLY A 1 88 ? -9.549 -12.748 14.649 1.00 87.56 88 GLY A CA 1
ATOM 640 C C . GLY A 1 88 ? -9.239 -12.220 13.242 1.00 87.56 88 GLY A C 1
ATOM 641 O O . GLY A 1 88 ? -9.657 -12.822 12.256 1.00 87.56 88 GLY A O 1
ATOM 642 N N . LYS A 1 89 ? -8.549 -11.078 13.128 1.00 84.06 89 LYS A N 1
ATOM 643 C CA . LYS A 1 89 ? -8.234 -10.414 11.856 1.00 84.06 89 LYS A CA 1
ATOM 644 C C . LYS A 1 89 ? -6.871 -9.739 11.907 1.00 84.06 89 LYS A C 1
ATOM 646 O O . LYS A 1 89 ? -6.499 -9.179 12.937 1.00 84.06 89 LYS A O 1
ATOM 651 N N . ALA A 1 90 ? -6.173 -9.738 10.776 1.00 82.62 90 ALA A N 1
ATOM 652 C CA . ALA A 1 90 ? -4.902 -9.043 10.655 1.00 82.62 90 ALA A CA 1
ATOM 653 C C . ALA A 1 90 ? -5.087 -7.521 10.841 1.00 82.62 90 ALA A C 1
ATOM 655 O O . ALA A 1 90 ? -6.070 -6.953 10.345 1.00 82.62 90 ALA A O 1
ATOM 656 N N . PRO A 1 91 ? -4.162 -6.844 11.544 1.00 81.75 91 PRO A N 1
ATOM 657 C CA . PRO A 1 91 ? -4.163 -5.390 11.628 1.00 81.75 91 PRO A CA 1
ATOM 658 C C . PRO A 1 91 ? -3.935 -4.780 10.239 1.00 81.75 91 PRO A C 1
ATOM 660 O O . PRO A 1 91 ? -3.274 -5.364 9.380 1.00 81.75 91 PRO A O 1
ATOM 663 N N . HIS A 1 92 ? -4.494 -3.592 10.003 1.00 81.19 92 HIS A N 1
ATOM 664 C CA . HIS A 1 92 ? -4.365 -2.915 8.712 1.00 81.19 92 HIS A CA 1
ATOM 665 C C . HIS A 1 92 ? -2.887 -2.600 8.416 1.00 81.19 92 HIS A C 1
ATOM 667 O O . HIS A 1 92 ? -2.167 -2.188 9.319 1.00 81.19 92 HIS A O 1
ATOM 673 N N . HIS A 1 93 ? -2.441 -2.714 7.160 1.00 76.06 93 HIS A N 1
ATOM 674 C CA . HIS A 1 93 ? -1.052 -2.419 6.755 1.00 76.06 93 HIS A CA 1
ATOM 675 C C . HIS A 1 93 ? -0.572 -1.026 7.215 1.00 76.06 93 HIS A C 1
ATOM 677 O O . HIS A 1 93 ? 0.568 -0.860 7.628 1.00 76.06 93 HIS A O 1
ATOM 683 N N . ASN A 1 94 ? -1.468 -0.032 7.211 1.00 77.38 94 ASN A N 1
ATOM 684 C CA . ASN A 1 94 ? -1.172 1.331 7.689 1.00 77.38 94 ASN A CA 1
ATOM 685 C C . ASN A 1 94 ? -1.302 1.511 9.218 1.00 77.38 94 ASN A C 1
ATOM 687 O O . ASN A 1 94 ? -1.164 2.625 9.718 1.00 77.38 94 ASN A O 1
ATOM 691 N N . MET A 1 95 ? -1.637 0.462 9.972 1.00 79.44 95 MET A N 1
ATOM 692 C CA . MET A 1 95 ? -1.710 0.505 11.431 1.00 79.44 95 MET A CA 1
ATOM 693 C C . MET A 1 95 ? -0.295 0.354 11.987 1.00 79.44 95 MET A C 1
ATOM 695 O O . MET A 1 95 ? 0.325 -0.694 11.845 1.00 79.44 95 MET A O 1
ATOM 699 N N . GLY A 1 96 ? 0.229 1.413 12.603 1.00 84.44 96 GLY A N 1
ATOM 700 C CA . GLY A 1 96 ? 1.547 1.377 13.237 1.00 84.44 96 GLY A CA 1
ATOM 701 C C . GLY A 1 96 ? 1.586 0.480 14.479 1.00 84.44 96 GLY A C 1
ATOM 702 O O . GLY A 1 96 ? 0.548 0.184 15.079 1.00 84.44 96 GLY A O 1
ATOM 703 N N . ALA A 1 97 ? 2.796 0.094 14.891 1.00 83.88 97 ALA A N 1
ATOM 704 C CA . ALA A 1 97 ? 3.026 -0.752 16.064 1.00 83.88 97 ALA A CA 1
ATOM 705 C C . ALA A 1 97 ? 2.391 -0.174 17.342 1.00 83.88 97 ALA A C 1
ATOM 707 O O . ALA A 1 97 ? 1.743 -0.912 18.079 1.00 83.88 97 ALA A O 1
ATOM 708 N N . ASP A 1 98 ? 2.472 1.144 17.564 1.00 86.00 98 ASP A N 1
ATOM 709 C CA . ASP A 1 98 ? 1.857 1.804 18.726 1.00 86.00 98 ASP A CA 1
ATOM 710 C C . ASP A 1 98 ? 0.347 1.555 18.804 1.00 86.00 98 ASP A C 1
ATOM 712 O O . ASP A 1 98 ? -0.183 1.201 19.854 1.00 86.00 98 ASP A O 1
ATOM 716 N N . LYS A 1 99 ? -0.347 1.667 17.664 1.00 86.88 99 LYS A N 1
ATOM 717 C CA . LYS A 1 99 ? -1.797 1.452 17.576 1.00 86.88 99 LYS A CA 1
ATOM 718 C C . LYS A 1 99 ? -2.168 -0.005 17.813 1.00 86.88 99 LYS A C 1
ATOM 720 O O . LYS A 1 99 ? -3.165 -0.264 18.482 1.00 86.88 99 LYS A O 1
ATOM 725 N N . MET A 1 100 ? -1.388 -0.945 17.275 1.00 86.19 100 MET A N 1
ATOM 726 C CA . MET A 1 100 ? -1.605 -2.368 17.540 1.00 86.19 100 MET A CA 1
ATOM 727 C C . MET A 1 100 ? -1.422 -2.670 19.024 1.00 86.19 100 MET A C 1
ATOM 729 O O . MET A 1 100 ? -2.260 -3.349 19.603 1.00 86.19 100 MET A O 1
ATOM 733 N N . ARG A 1 101 ? -0.376 -2.116 19.648 1.00 87.50 101 ARG A N 1
ATOM 734 C CA . ARG A 1 101 ? -0.086 -2.312 21.070 1.00 87.50 101 ARG A CA 1
ATOM 735 C C . ARG A 1 101 ? -1.224 -1.803 21.946 1.00 87.50 101 ARG A C 1
ATOM 737 O O . ARG A 1 101 ? -1.757 -2.574 22.731 1.00 87.50 101 ARG A O 1
ATOM 744 N N . THR A 1 102 ? -1.672 -0.564 21.721 1.00 89.88 102 THR A N 1
ATOM 745 C CA . THR A 1 102 ? -2.830 0.004 22.430 1.00 89.88 102 THR A CA 1
ATOM 746 C C . THR A 1 102 ? -4.070 -0.873 22.279 1.00 89.88 102 THR A C 1
ATOM 748 O O . THR A 1 102 ? -4.706 -1.197 23.274 1.00 89.88 102 THR A O 1
ATOM 751 N N . ALA A 1 103 ? -4.383 -1.313 21.060 1.00 87.38 103 ALA A N 1
ATOM 752 C CA . ALA A 1 103 ? -5.558 -2.143 20.819 1.00 87.38 103 ALA A CA 1
ATOM 75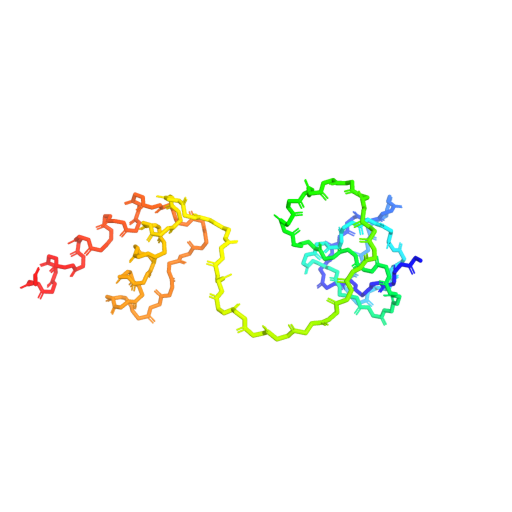3 C C . ALA A 1 103 ? -5.452 -3.533 21.473 1.00 87.38 103 ALA A C 1
ATOM 755 O O . ALA A 1 103 ? -6.450 -4.051 21.966 1.00 87.38 103 ALA A O 1
ATOM 756 N N . ILE A 1 104 ? -4.262 -4.143 21.493 1.00 89.75 104 ILE A N 1
ATOM 757 C CA . ILE A 1 104 ? -4.018 -5.417 22.186 1.00 89.75 104 ILE A CA 1
ATOM 758 C C . ILE A 1 104 ? -4.205 -5.239 23.696 1.00 89.75 104 ILE A C 1
ATOM 760 O O . ILE A 1 104 ? -4.898 -6.048 24.306 1.00 89.75 104 ILE A O 1
ATOM 764 N N . ASP A 1 105 ? -3.634 -4.189 24.292 1.00 89.81 105 ASP A N 1
ATOM 765 C CA . ASP A 1 105 ? -3.779 -3.882 25.720 1.00 89.81 105 ASP A CA 1
ATOM 766 C C . ASP A 1 105 ? -5.243 -3.621 26.110 1.00 89.81 105 ASP A C 1
ATOM 768 O O . ASP A 1 105 ? -5.740 -4.189 27.084 1.00 89.81 105 ASP A O 1
ATOM 772 N N . GLU A 1 106 ? -5.971 -2.822 25.323 1.00 91.00 106 GLU A N 1
ATOM 773 C CA . GLU A 1 106 ? -7.405 -2.582 25.533 1.00 91.00 106 GLU A CA 1
ATOM 774 C C . GLU A 1 106 ? -8.204 -3.883 25.445 1.00 91.00 106 GLU A C 1
ATOM 776 O O . GLU A 1 106 ? -9.020 -4.170 26.319 1.00 91.00 106 GLU A O 1
ATOM 781 N N . ARG A 1 107 ? -7.923 -4.715 24.437 1.00 87.38 107 ARG A N 1
ATOM 782 C CA . ARG A 1 107 ? -8.635 -5.977 24.237 1.00 87.38 107 ARG A CA 1
ATOM 783 C C . ARG A 1 107 ? -8.327 -7.005 25.322 1.00 87.38 107 ARG A C 1
ATOM 785 O O . ARG A 1 107 ? -9.234 -7.723 25.732 1.00 87.38 107 ARG A O 1
ATOM 792 N N . ARG A 1 108 ? -7.091 -7.060 25.829 1.00 87.56 108 ARG A N 1
ATOM 793 C CA . ARG A 1 108 ? -6.731 -7.885 26.996 1.00 87.56 108 ARG A CA 1
ATOM 794 C C . ARG A 1 108 ? -7.472 -7.436 28.247 1.00 87.56 108 ARG A C 1
ATOM 796 O O . ARG A 1 108 ? -8.064 -8.263 28.933 1.00 87.56 108 ARG A O 1
ATOM 803 N N . LYS A 1 109 ? -7.525 -6.123 28.485 1.00 89.50 109 LYS A N 1
ATOM 804 C CA . LYS A 1 109 ? -8.270 -5.535 29.602 1.00 89.50 109 LYS A CA 1
ATOM 805 C C . LYS A 1 109 ? -9.773 -5.821 29.518 1.00 89.50 109 LYS A C 1
ATOM 807 O O . LYS A 1 109 ? -10.377 -6.125 30.541 1.00 89.50 109 LYS A O 1
ATOM 812 N N . GLU A 1 110 ? -10.372 -5.753 28.327 1.00 85.62 110 GLU A N 1
ATOM 813 C CA . GLU A 1 110 ? -11.780 -6.121 28.100 1.00 85.62 110 GLU A CA 1
ATOM 814 C C . GLU A 1 110 ? -12.053 -7.606 28.355 1.00 85.62 110 GLU A C 1
ATOM 816 O O . GLU A 1 110 ? -13.088 -7.962 28.913 1.00 85.62 110 GLU A O 1
ATOM 821 N N . LEU A 1 111 ? -11.124 -8.469 27.942 1.00 82.44 111 LEU A N 1
ATOM 822 C CA . LEU A 1 111 ? -11.205 -9.916 28.136 1.00 82.44 111 LEU A CA 1
ATOM 823 C C . LEU A 1 111 ? -10.796 -10.352 29.557 1.00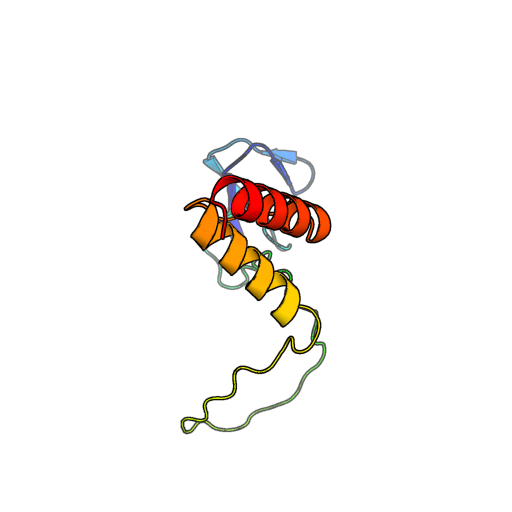 82.44 111 LEU A C 1
ATOM 825 O O . LEU A 1 111 ? -10.893 -11.537 29.866 1.00 82.44 111 LEU A O 1
ATOM 829 N N . ALA A 1 112 ? -10.385 -9.404 30.410 1.00 79.62 112 ALA A N 1
ATOM 830 C CA . ALA A 1 112 ? -9.910 -9.618 31.777 1.00 79.62 112 ALA A CA 1
ATOM 831 C C . ALA A 1 112 ? -8.827 -10.716 31.895 1.00 79.62 112 ALA A C 1
ATOM 833 O O . ALA A 1 112 ? -8.840 -11.502 32.845 1.00 79.62 112 ALA A O 1
ATOM 834 N N . ILE A 1 113 ? -7.909 -10.755 30.922 1.00 67.25 113 ILE A N 1
ATOM 835 C CA . ILE A 1 113 ? -6.729 -11.642 30.846 1.00 67.25 113 ILE A CA 1
ATOM 836 C C . ILE A 1 113 ? -5.431 -10.892 31.126 1.00 67.25 113 ILE A C 1
ATOM 838 O O . ILE A 1 113 ? -5.363 -9.679 30.823 1.00 67.25 113 ILE A O 1
#

Radius of gyration: 21.16 Å; chains: 1; bounding box: 41×39×55 Å

Secondary structure (DSSP, 8-state):
-EEEEESS-EEETTEEE-TT-EEEE-SEE-TTEEEEE-S--EE------------------------S-TTTHHHHHHHHHHHHHHHSSPPPTT--HHHHHHHHHHHHHHTT-